Protein AF-A0A929UQF2-F1 (afdb_monomer_lite)

Structure (mmCIF, N/CA/C/O backbone):
data_AF-A0A929UQF2-F1
#
_entry.id   AF-A0A929UQF2-F1
#
loop_
_atom_site.group_PDB
_atom_site.id
_atom_site.type_symbol
_atom_site.label_atom_id
_atom_site.label_alt_id
_atom_site.label_comp_id
_atom_site.label_asym_id
_atom_site.label_entity_id
_atom_site.label_seq_id
_atom_site.pdbx_PDB_ins_code
_atom_site.Cartn_x
_atom_site.Cartn_y
_atom_site.Cartn_z
_atom_site.occupancy
_atom_site.B_iso_or_equiv
_atom_site.auth_seq_id
_atom_site.auth_comp_id
_atom_site.auth_asym_id
_atom_site.auth_atom_id
_atom_site.pdbx_PDB_model_num
ATOM 1 N N . LYS A 1 1 ? -6.963 -4.556 7.353 1.00 75.50 1 LYS A N 1
ATOM 2 C CA . LYS A 1 1 ? -6.131 -3.491 6.758 1.00 75.50 1 LYS A CA 1
ATOM 3 C C . LYS A 1 1 ? -5.639 -4.009 5.422 1.00 75.50 1 LYS A C 1
ATOM 5 O O . LYS A 1 1 ? -5.065 -5.093 5.404 1.00 75.50 1 LYS A O 1
ATOM 10 N N . THR A 1 2 ? -5.956 -3.306 4.347 1.00 81.06 2 THR A N 1
ATOM 11 C CA . THR A 1 2 ? -5.569 -3.670 2.980 1.00 81.06 2 THR A CA 1
ATOM 12 C C . THR A 1 2 ? -4.449 -2.742 2.552 1.00 81.06 2 THR A C 1
ATOM 14 O O . THR A 1 2 ? -4.537 -1.539 2.793 1.00 81.06 2 THR A O 1
ATOM 17 N N . TYR A 1 3 ? -3.398 -3.293 1.961 1.00 83.12 3 TYR A N 1
ATOM 18 C CA . TYR A 1 3 ? -2.275 -2.524 1.451 1.00 83.12 3 TYR A CA 1
ATOM 19 C C . TYR A 1 3 ? -2.289 -2.533 -0.076 1.00 83.12 3 TYR A C 1
ATOM 21 O O . TYR A 1 3 ? -2.444 -3.598 -0.678 1.00 83.12 3 TYR A O 1
ATOM 29 N N . VAL A 1 4 ? -2.151 -1.354 -0.682 1.00 81.38 4 VAL A N 1
ATOM 30 C CA . VAL A 1 4 ? -2.080 -1.176 -2.135 1.00 81.38 4 VAL A CA 1
ATOM 31 C C . VAL A 1 4 ? -0.698 -0.644 -2.506 1.00 81.38 4 VAL A C 1
ATOM 33 O O . VAL A 1 4 ? -0.342 0.468 -2.112 1.00 81.38 4 VAL A O 1
ATOM 36 N N . GLY A 1 5 ? 0.069 -1.442 -3.245 1.00 82.19 5 GLY A N 1
ATOM 37 C CA . GLY A 1 5 ? 1.372 -1.071 -3.791 1.00 82.19 5 GLY A CA 1
ATOM 38 C C . GLY A 1 5 ? 1.242 -0.611 -5.240 1.00 82.19 5 GLY A C 1
ATOM 39 O O . GLY A 1 5 ? 0.749 -1.365 -6.082 1.00 82.19 5 GLY A O 1
ATOM 40 N N . ILE A 1 6 ? 1.682 0.613 -5.520 1.00 83.88 6 ILE A N 1
ATOM 41 C CA . ILE A 1 6 ? 1.675 1.221 -6.859 1.00 83.88 6 ILE A CA 1
ATOM 42 C C . ILE A 1 6 ? 3.097 1.458 -7.360 1.00 83.88 6 ILE A C 1
ATOM 44 O O . ILE A 1 6 ? 3.963 1.910 -6.609 1.00 83.88 6 ILE A O 1
ATOM 48 N N . GLY A 1 7 ? 3.313 1.128 -8.637 1.00 73.94 7 GLY A N 1
ATOM 49 C CA . GLY A 1 7 ? 4.615 1.159 -9.309 1.00 73.94 7 GLY A CA 1
ATOM 50 C C . GLY A 1 7 ? 5.202 2.561 -9.357 1.00 73.94 7 GLY A C 1
ATOM 51 O O . GLY A 1 7 ? 6.362 2.784 -9.000 1.00 73.94 7 GLY A O 1
ATOM 52 N N . ASP A 1 8 ? 4.363 3.508 -9.752 1.00 74.00 8 ASP A N 1
ATOM 53 C CA . ASP A 1 8 ? 4.696 4.916 -9.892 1.00 74.00 8 ASP A CA 1
ATOM 54 C C . ASP A 1 8 ? 3.622 5.794 -9.231 1.00 74.00 8 ASP A C 1
ATOM 56 O O . ASP A 1 8 ? 2.615 5.287 -8.728 1.00 74.00 8 ASP A O 1
ATOM 60 N N . ASN A 1 9 ? 3.845 7.108 -9.182 1.00 72.38 9 ASN A N 1
ATOM 61 C CA . ASN A 1 9 ? 2.956 8.064 -8.516 1.00 72.38 9 ASN A CA 1
ATOM 62 C C . ASN A 1 9 ? 1.635 8.279 -9.283 1.00 72.38 9 ASN A C 1
ATOM 64 O O . ASN A 1 9 ? 1.364 9.338 -9.854 1.00 72.38 9 ASN A O 1
ATOM 68 N N . GLU A 1 10 ? 0.783 7.256 -9.275 1.00 80.06 10 GLU A N 1
ATOM 69 C CA . GLU A 1 10 ? -0.553 7.278 -9.855 1.00 80.06 10 GLU A CA 1
ATOM 70 C C . GLU A 1 10 ? -1.529 8.006 -8.924 1.00 80.06 10 GLU A C 1
ATOM 72 O O . GLU A 1 10 ? -2.244 7.408 -8.113 1.00 80.06 10 GLU A O 1
ATOM 77 N N . GLN A 1 11 ? -1.589 9.331 -9.060 1.00 81.12 11 GLN A N 1
ATOM 78 C CA . GLN A 1 11 ? -2.430 10.191 -8.219 1.00 81.12 11 GLN A CA 1
ATOM 79 C C . GLN A 1 11 ? -3.900 9.752 -8.177 1.00 81.12 11 GLN A C 1
ATOM 81 O O . GLN A 1 11 ? -4.524 9.792 -7.118 1.00 81.12 11 GLN A O 1
ATOM 86 N N . ASN A 1 12 ? -4.451 9.278 -9.297 1.00 84.88 12 ASN A N 1
ATOM 87 C CA . ASN A 1 12 ? -5.839 8.814 -9.366 1.00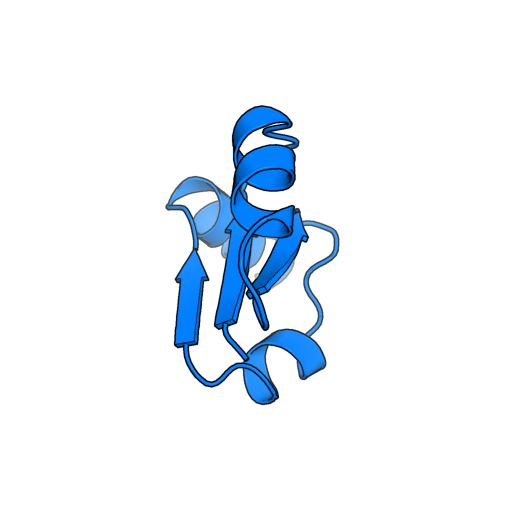 84.88 12 ASN A CA 1
ATOM 88 C C . ASN A 1 12 ? -6.091 7.594 -8.470 1.00 84.88 12 ASN A C 1
ATOM 90 O O . ASN A 1 12 ? -7.125 7.522 -7.801 1.00 84.88 12 ASN A O 1
ATOM 94 N N . VAL A 1 13 ? -5.143 6.656 -8.419 1.00 82.12 13 VAL A N 1
ATOM 95 C CA . VAL A 1 13 ? -5.233 5.457 -7.575 1.00 82.12 13 VAL A CA 1
ATOM 96 C C . VAL A 1 13 ? -5.105 5.843 -6.107 1.00 82.12 13 VAL A C 1
ATOM 98 O O . VAL A 1 13 ? -5.911 5.399 -5.293 1.00 82.12 13 VAL A O 1
ATOM 101 N N . ILE A 1 14 ? -4.174 6.743 -5.776 1.00 82.69 14 ILE A N 1
ATOM 102 C CA . ILE A 1 14 ? -3.993 7.260 -4.410 1.00 82.69 14 ILE A CA 1
ATOM 103 C C . ILE A 1 14 ? -5.266 7.963 -3.923 1.00 82.69 14 ILE A C 1
ATOM 105 O O . ILE A 1 14 ? -5.760 7.677 -2.830 1.00 82.69 14 ILE A O 1
ATOM 109 N N . LEU A 1 15 ? -5.830 8.864 -4.734 1.00 83.56 15 LEU A N 1
ATOM 110 C CA . LEU A 1 15 ? -7.047 9.606 -4.397 1.00 83.56 15 LEU A CA 1
ATOM 111 C C . LEU A 1 15 ? -8.253 8.676 -4.219 1.00 83.56 15 LEU A C 1
ATOM 113 O O . LEU A 1 15 ? -9.022 8.854 -3.273 1.00 83.56 15 LEU A O 1
ATOM 117 N N . SER A 1 16 ? -8.383 7.664 -5.079 1.00 83.25 16 SER A N 1
ATOM 118 C CA . SER A 1 16 ? -9.478 6.689 -5.023 1.00 83.25 16 SER A CA 1
ATOM 119 C C . SER A 1 16 ? -9.353 5.757 -3.818 1.00 83.25 16 SER A C 1
ATOM 121 O O . SER A 1 16 ? -10.321 5.527 -3.096 1.00 83.25 16 SER A O 1
ATOM 123 N N . ALA A 1 17 ? -8.152 5.247 -3.555 1.00 81.75 17 ALA A N 1
ATOM 124 C CA . ALA A 1 17 ? -7.902 4.311 -2.469 1.00 81.75 17 ALA A CA 1
ATOM 125 C C . ALA A 1 17 ? -7.938 4.983 -1.086 1.00 81.75 17 ALA A C 1
ATOM 127 O O . ALA A 1 17 ? -8.349 4.347 -0.116 1.00 81.75 17 ALA A O 1
ATOM 128 N N . ARG A 1 18 ? -7.616 6.283 -0.989 1.00 81.12 18 ARG A N 1
ATOM 129 C CA . ARG A 1 18 ? -7.795 7.080 0.241 1.00 81.12 18 ARG A CA 1
ATOM 130 C C . ARG A 1 18 ? -9.257 7.163 0.689 1.00 81.12 18 ARG A C 1
ATOM 132 O O . ARG A 1 18 ? -9.518 7.370 1.870 1.00 81.12 18 ARG A O 1
ATOM 139 N N . ASN A 1 19 ? -10.206 7.000 -0.231 1.00 83.44 19 ASN A N 1
ATOM 140 C CA . ASN A 1 19 ? -11.634 7.016 0.081 1.00 83.44 19 ASN A CA 1
ATOM 141 C C . ASN A 1 19 ? -12.123 5.717 0.756 1.00 83.44 19 ASN A C 1
ATOM 143 O O . ASN A 1 19 ? -13.257 5.656 1.226 1.00 83.44 19 ASN A O 1
ATOM 147 N N . LEU A 1 20 ? -11.297 4.664 0.802 1.00 81.38 20 LEU A N 1
ATOM 148 C CA . LEU A 1 20 ? -11.688 3.356 1.324 1.00 81.38 20 LEU A CA 1
ATOM 149 C C . LEU A 1 20 ? -11.222 3.162 2.780 1.00 81.38 20 LEU A C 1
ATOM 151 O O . LEU A 1 20 ? -10.027 3.276 3.076 1.00 81.38 20 LEU A O 1
ATOM 155 N N . PRO A 1 21 ? -12.128 2.810 3.712 1.00 80.12 21 PRO A N 1
ATOM 156 C CA . PRO A 1 21 ? -11.771 2.621 5.111 1.00 80.12 21 PRO A CA 1
ATOM 157 C C . PRO A 1 21 ? -10.845 1.412 5.292 1.00 80.12 21 PRO A C 1
ATOM 159 O O . PR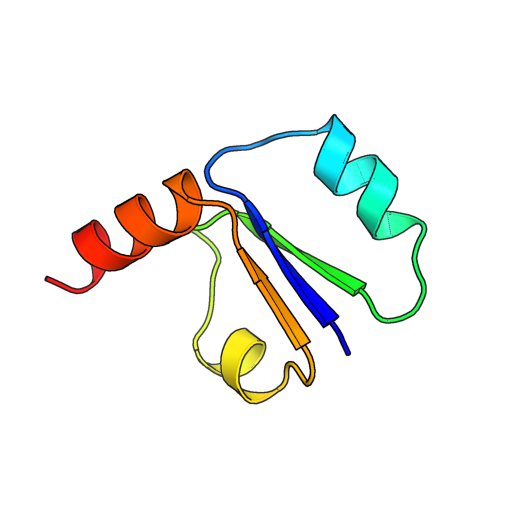O A 1 21 ? -11.144 0.292 4.880 1.00 80.12 21 PRO A O 1
ATOM 162 N N . GLY A 1 22 ? -9.708 1.634 5.956 1.00 81.50 22 GLY A N 1
ATOM 163 C CA . GLY A 1 22 ? -8.737 0.582 6.264 1.00 81.50 22 GLY A CA 1
ATOM 164 C C . GLY A 1 22 ? -7.808 0.199 5.108 1.00 81.50 22 GLY A C 1
ATOM 165 O O . GLY A 1 22 ? -7.115 -0.820 5.228 1.00 81.50 22 GLY A O 1
ATOM 166 N N . VAL A 1 23 ? -7.780 0.995 4.034 1.00 83.50 23 VAL A N 1
ATOM 167 C CA . VAL A 1 23 ? -6.820 0.883 2.930 1.00 83.50 23 VAL A CA 1
ATOM 168 C C . VAL A 1 23 ? -5.633 1.816 3.174 1.00 83.50 23 VAL A C 1
ATOM 170 O O . VAL A 1 23 ? -5.808 2.982 3.520 1.00 83.50 23 VAL A O 1
ATOM 173 N N . LYS A 1 24 ? -4.416 1.297 3.009 1.00 81.81 24 LYS A N 1
ATOM 174 C CA . LYS A 1 24 ? -3.173 2.072 3.014 1.00 81.81 24 LYS A CA 1
ATOM 175 C C . LYS A 1 24 ? -2.506 1.912 1.655 1.00 81.81 24 LYS A C 1
ATOM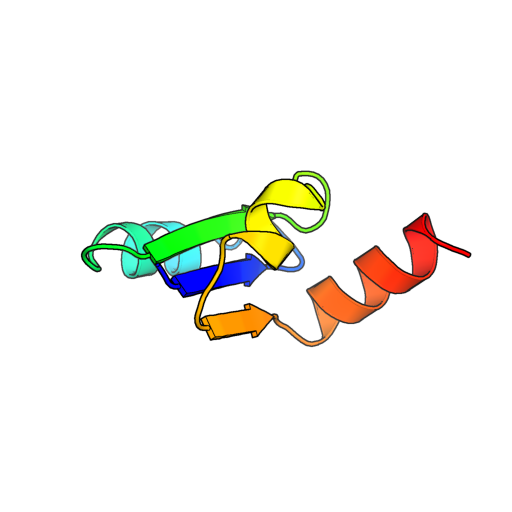 177 O O . LYS A 1 24 ? -2.325 0.789 1.197 1.00 81.81 24 LYS A O 1
ATOM 182 N N . THR A 1 25 ? -2.157 3.021 1.020 1.00 83.31 25 THR A N 1
ATOM 183 C CA . THR A 1 25 ? -1.476 3.032 -0.279 1.00 83.31 25 THR A CA 1
ATOM 184 C C . THR A 1 25 ? -0.074 3.588 -0.122 1.00 83.31 25 THR A C 1
ATOM 186 O O . THR A 1 25 ? 0.073 4.658 0.473 1.00 83.31 25 THR A O 1
ATOM 189 N N . SER A 1 26 ? 0.926 2.924 -0.695 1.00 81.81 26 SER A N 1
ATOM 190 C CA . SER A 1 26 ? 2.248 3.528 -0.876 1.00 81.81 26 SER A CA 1
ATOM 191 C C . SER A 1 26 ? 2.816 3.198 -2.249 1.00 81.81 26 SER A C 1
ATOM 193 O O . SER A 1 26 ? 2.441 2.215 -2.889 1.00 81.81 26 SER A O 1
ATOM 195 N N . VAL A 1 27 ? 3.745 4.043 -2.677 1.00 82.44 27 VAL A N 1
ATOM 196 C CA . VAL A 1 27 ? 4.581 3.804 -3.852 1.00 82.44 27 VAL A CA 1
ATOM 197 C C . VAL A 1 27 ? 5.614 2.727 -3.527 1.00 82.44 27 VAL A C 1
ATOM 199 O O . VAL A 1 27 ? 6.031 2.629 -2.370 1.00 82.44 27 VAL A O 1
ATOM 202 N N . SER A 1 28 ? 6.022 1.944 -4.529 1.00 76.69 28 SER A N 1
ATOM 203 C CA . SER A 1 28 ? 7.021 0.864 -4.407 1.00 76.69 28 SER A CA 1
ATOM 204 C C . SER A 1 28 ? 8.264 1.291 -3.627 1.00 76.69 28 SER A C 1
ATOM 206 O O . SER A 1 28 ? 8.729 0.555 -2.770 1.00 76.69 28 SER A O 1
ATOM 208 N N . ASP A 1 29 ? 8.739 2.518 -3.847 1.00 74.56 29 ASP A N 1
ATOM 209 C CA . ASP A 1 29 ? 9.947 3.063 -3.212 1.00 74.56 29 ASP A CA 1
ATOM 210 C C . ASP A 1 29 ? 9.786 3.308 -1.698 1.00 74.56 29 ASP A C 1
ATOM 212 O O . ASP A 1 29 ? 10.763 3.421 -0.963 1.00 74.56 29 ASP A O 1
ATOM 216 N N . LEU A 1 30 ? 8.544 3.412 -1.216 1.00 75.50 30 LEU A N 1
ATOM 217 C CA . LEU A 1 30 ? 8.184 3.678 0.181 1.00 75.50 30 LEU A CA 1
ATOM 218 C C . LEU A 1 30 ? 7.566 2.448 0.863 1.00 75.50 30 LEU A C 1
ATOM 220 O O . LEU A 1 30 ? 6.965 2.569 1.940 1.00 75.50 30 LEU A O 1
ATOM 224 N N . ILE A 1 31 ? 7.650 1.273 0.234 1.00 79.38 31 ILE A N 1
ATOM 225 C CA . ILE A 1 31 ? 7.154 0.039 0.830 1.00 79.38 31 ILE A CA 1
ATOM 226 C C . ILE A 1 31 ? 8.064 -0.384 1.986 1.00 79.38 31 ILE A C 1
ATOM 228 O O . ILE A 1 31 ? 9.284 -0.428 1.869 1.00 79.38 31 ILE A O 1
ATOM 232 N N . ASN A 1 32 ? 7.457 -0.712 3.125 1.00 77.75 32 ASN A N 1
ATOM 233 C CA . ASN A 1 32 ? 8.165 -1.235 4.288 1.00 77.75 32 ASN A CA 1
ATOM 234 C C . ASN A 1 32 ? 7.688 -2.656 4.583 1.00 77.75 32 ASN A C 1
ATOM 236 O O . ASN A 1 32 ? 6.491 -2.942 4.516 1.00 77.75 32 ASN A O 1
ATOM 240 N N . VAL A 1 33 ? 8.605 -3.525 5.014 1.00 78.81 33 VAL A N 1
ATOM 241 C CA . VAL A 1 33 ? 8.299 -4.924 5.376 1.00 78.81 33 VAL A CA 1
ATOM 242 C C . VAL A 1 33 ? 7.188 -5.008 6.433 1.00 78.81 33 VAL A C 1
ATOM 244 O O . VAL A 1 33 ? 6.310 -5.865 6.358 1.00 78.81 33 VAL A O 1
ATOM 247 N N . TYR A 1 34 ? 7.157 -4.065 7.380 1.00 83.69 34 TYR A N 1
ATOM 248 C CA . TYR A 1 34 ? 6.112 -3.991 8.403 1.00 83.69 34 TYR A CA 1
ATOM 249 C C . TYR A 1 34 ? 4.708 -3.774 7.820 1.00 83.69 34 TYR A C 1
ATOM 251 O O . TYR A 1 34 ? 3.743 -4.367 8.300 1.00 83.69 34 TYR A O 1
ATOM 259 N N . ASP A 1 35 ? 4.579 -2.948 6.780 1.00 79.44 35 ASP A N 1
ATOM 260 C CA . ASP A 1 35 ? 3.284 -2.663 6.159 1.00 79.44 35 ASP A CA 1
ATOM 261 C C . ASP A 1 35 ? 2.744 -3.886 5.409 1.00 79.44 35 ASP A C 1
ATOM 263 O O . ASP A 1 35 ? 1.542 -4.140 5.457 1.00 79.44 35 ASP A O 1
ATOM 267 N N . ILE A 1 36 ? 3.634 -4.680 4.806 1.00 79.56 36 ILE A N 1
ATOM 268 C CA . ILE A 1 36 ? 3.312 -5.959 4.159 1.00 79.56 36 ILE A CA 1
ATOM 269 C C . ILE A 1 36 ? 2.861 -6.982 5.210 1.00 79.56 36 ILE A C 1
ATOM 271 O O . ILE A 1 36 ? 1.804 -7.587 5.060 1.00 79.56 36 ILE A O 1
ATOM 275 N N . MET A 1 37 ? 3.616 -7.148 6.302 1.00 82.62 37 MET A N 1
ATOM 276 C CA . MET A 1 37 ? 3.283 -8.117 7.358 1.00 82.62 37 MET A CA 1
ATOM 277 C C . MET A 1 37 ? 1.995 -7.770 8.117 1.00 82.62 37 MET A C 1
ATOM 279 O O . MET A 1 37 ? 1.272 -8.657 8.563 1.00 82.62 37 MET A O 1
ATOM 283 N N . ASN A 1 38 ? 1.706 -6.480 8.286 1.00 84.25 38 ASN A N 1
ATOM 284 C CA . ASN A 1 38 ? 0.505 -5.994 8.968 1.00 84.25 38 ASN A CA 1
ATOM 285 C C . ASN A 1 38 ? -0.723 -5.936 8.034 1.00 84.25 38 ASN A C 1
ATOM 287 O O . ASN A 1 38 ? -1.853 -5.699 8.482 1.00 84.25 38 ASN A O 1
ATOM 291 N N . ALA A 1 39 ? -0.529 -6.115 6.725 1.00 84.31 39 ALA A N 1
ATOM 292 C CA . ALA A 1 39 ? -1.614 -6.159 5.760 1.00 84.31 39 ALA A 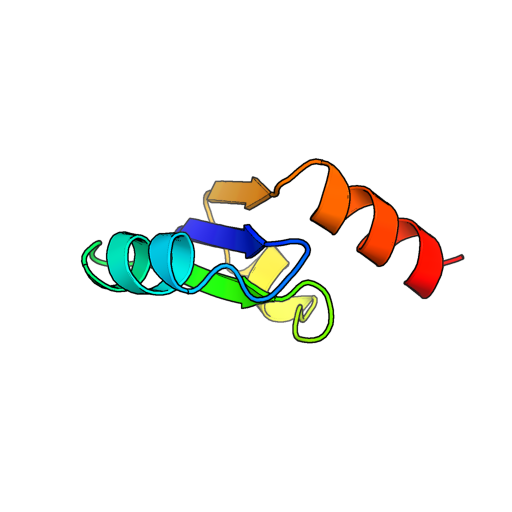CA 1
ATOM 293 C C . ALA A 1 39 ? -2.300 -7.530 5.783 1.00 84.31 39 ALA A C 1
ATOM 295 O O . ALA A 1 39 ? -1.673 -8.577 5.688 1.00 84.31 39 ALA A O 1
ATOM 296 N N . LYS A 1 40 ? -3.634 -7.521 5.856 1.00 84.75 40 LYS A N 1
ATOM 297 C CA . LYS A 1 40 ? -4.454 -8.734 5.705 1.00 84.75 40 LYS A CA 1
ATOM 298 C C . LYS A 1 40 ? -4.662 -9.093 4.231 1.00 84.75 40 LYS A C 1
ATOM 300 O O . LYS A 1 40 ? -4.950 -10.235 3.893 1.00 84.75 40 LYS A O 1
ATOM 305 N N . THR A 1 41 ? -4.576 -8.094 3.361 1.00 82.75 41 THR A N 1
ATOM 306 C CA . THR A 1 41 ? -4.809 -8.224 1.925 1.00 82.75 41 THR A CA 1
ATOM 307 C C . THR A 1 41 ? -3.846 -7.293 1.212 1.00 82.75 41 THR A C 1
ATOM 309 O O . THR A 1 41 ? -3.752 -6.119 1.574 1.00 82.75 41 THR A O 1
ATOM 312 N N . LEU A 1 42 ? -3.133 -7.832 0.229 1.00 84.19 42 LEU A N 1
ATOM 313 C CA . LEU A 1 42 ? -2.094 -7.145 -0.524 1.00 84.19 42 LEU A CA 1
ATOM 314 C C . LEU A 1 42 ? -2.528 -7.062 -1.985 1.00 84.19 42 LEU A C 1
ATOM 316 O O . LEU A 1 42 ? -2.821 -8.082 -2.604 1.00 84.19 42 LEU A O 1
ATOM 320 N N . VAL A 1 43 ? -2.609 -5.842 -2.505 1.00 83.25 43 VAL A N 1
ATOM 321 C CA . VAL A 1 43 ? -2.943 -5.554 -3.902 1.00 83.25 43 VAL A CA 1
ATOM 322 C C . VAL A 1 43 ? -1.771 -4.779 -4.479 1.00 83.25 43 VAL A C 1
ATOM 324 O O . VAL A 1 43 ? -1.496 -3.671 -4.040 1.00 83.25 43 VAL A O 1
ATOM 327 N N . VAL A 1 44 ? -1.040 -5.364 -5.419 1.00 83.81 44 VAL A N 1
ATOM 328 C CA . VAL A 1 44 ? 0.196 -4.772 -5.949 1.00 83.81 44 VAL A CA 1
ATOM 329 C C . VAL A 1 44 ? 0.123 -4.773 -7.468 1.00 83.81 44 VAL A C 1
ATOM 331 O O . VAL A 1 44 ? -0.299 -5.769 -8.058 1.00 83.81 44 VAL A O 1
ATOM 334 N N . THR A 1 45 ? 0.494 -3.663 -8.108 1.00 84.12 45 THR A N 1
ATOM 335 C CA . THR A 1 45 ? 0.570 -3.610 -9.574 1.00 84.12 45 THR A CA 1
ATOM 336 C C . THR A 1 45 ? 1.782 -4.392 -10.078 1.00 84.12 45 THR A C 1
ATOM 338 O O . THR A 1 45 ? 2.782 -4.544 -9.377 1.00 84.12 45 THR A O 1
ATOM 341 N N . LYS A 1 46 ? 1.720 -4.894 -11.317 1.00 82.81 46 LYS A N 1
ATOM 342 C CA . LYS A 1 46 ? 2.824 -5.670 -11.910 1.00 82.81 46 LYS A CA 1
ATOM 343 C C . LYS A 1 46 ? 4.136 -4.874 -11.953 1.00 82.81 46 LYS A C 1
ATOM 345 O O . LYS A 1 46 ? 5.202 -5.433 -11.730 1.00 82.81 46 LYS A O 1
ATOM 350 N N . GLU A 1 47 ? 4.043 -3.571 -12.193 1.00 82.06 47 GLU A N 1
ATOM 351 C CA . GLU A 1 47 ? 5.179 -2.641 -12.188 1.00 82.06 47 GLU A CA 1
ATOM 352 C C . GLU A 1 47 ? 5.775 -2.459 -10.788 1.00 82.06 47 GLU A C 1
ATOM 354 O O . GLU A 1 47 ? 6.993 -2.425 -10.644 1.00 82.06 47 GLU A O 1
ATOM 359 N N . ALA A 1 48 ? 4.934 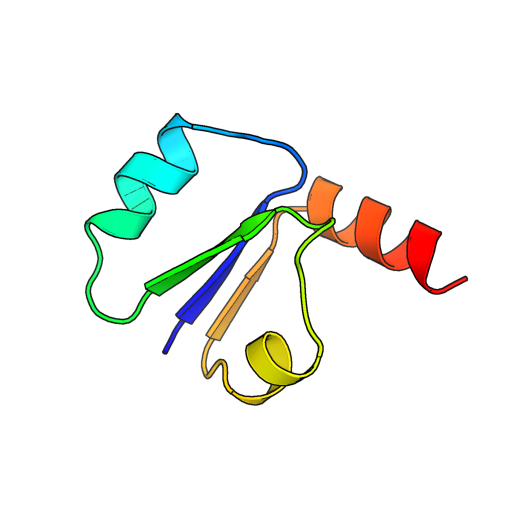-2.392 -9.748 1.00 78.62 48 ALA A N 1
ATOM 360 C CA . ALA A 1 48 ? 5.410 -2.342 -8.369 1.00 78.62 48 ALA A CA 1
ATOM 361 C C . ALA A 1 48 ? 6.155 -3.619 -7.976 1.00 78.62 48 ALA A C 1
ATOM 363 O O . ALA A 1 48 ? 7.179 -3.534 -7.307 1.00 78.62 48 ALA A O 1
ATOM 364 N N . VAL A 1 49 ? 5.683 -4.792 -8.415 1.00 82.19 49 VAL A N 1
ATOM 365 C CA . VAL A 1 49 ? 6.397 -6.058 -8.179 1.00 82.19 49 VAL A CA 1
ATOM 366 C C . VAL A 1 49 ? 7.778 -6.033 -8.833 1.00 82.19 49 VAL A C 1
ATOM 368 O O . VAL A 1 49 ? 8.753 -6.340 -8.159 1.00 82.19 49 VAL A O 1
ATOM 371 N N . ALA A 1 50 ? 7.878 -5.594 -10.092 1.00 83.19 50 ALA A N 1
ATOM 372 C CA . ALA A 1 50 ? 9.160 -5.505 -10.794 1.00 83.19 50 ALA A CA 1
ATOM 373 C C . ALA A 1 50 ? 10.151 -4.562 -10.088 1.00 83.19 50 ALA A C 1
ATOM 375 O O . ALA A 1 50 ? 11.292 -4.943 -9.847 1.00 83.19 50 ALA A O 1
ATOM 376 N N . LYS A 1 51 ? 9.703 -3.368 -9.670 1.00 77.69 51 LYS A N 1
ATOM 377 C CA . LYS A 1 51 ? 10.544 -2.436 -8.897 1.00 77.69 51 LYS A CA 1
ATOM 378 C C . LYS A 1 51 ? 10.995 -3.013 -7.556 1.00 77.69 51 LYS A C 1
ATOM 380 O O . LYS A 1 51 ? 12.120 -2.777 -7.135 1.00 77.69 51 LYS A O 1
ATOM 385 N N . ILE A 1 52 ? 10.122 -3.747 -6.866 1.00 75.62 52 ILE A N 1
ATOM 386 C CA . ILE A 1 52 ? 10.477 -4.404 -5.604 1.00 75.62 52 ILE A CA 1
ATOM 387 C C . ILE A 1 52 ? 11.546 -5.474 -5.862 1.00 75.62 52 ILE A C 1
ATOM 389 O O . ILE A 1 52 ? 12.547 -5.507 -5.156 1.00 75.62 52 ILE A O 1
ATOM 393 N N . GLU A 1 53 ? 11.380 -6.314 -6.885 1.00 75.56 53 GLU A N 1
ATOM 394 C CA . GLU A 1 53 ? 12.365 -7.344 -7.242 1.00 75.56 53 GLU A CA 1
ATOM 395 C C . GLU A 1 53 ? 13.735 -6.753 -7.613 1.00 75.56 53 GLU A C 1
ATOM 397 O O . GLU A 1 53 ? 14.753 -7.318 -7.227 1.00 75.56 53 GLU A O 1
ATOM 402 N N . GLU A 1 54 ? 13.779 -5.595 -8.278 1.00 71.94 54 GLU A N 1
ATOM 403 C CA . GLU A 1 54 ? 15.032 -4.894 -8.607 1.00 71.94 54 GLU A CA 1
ATO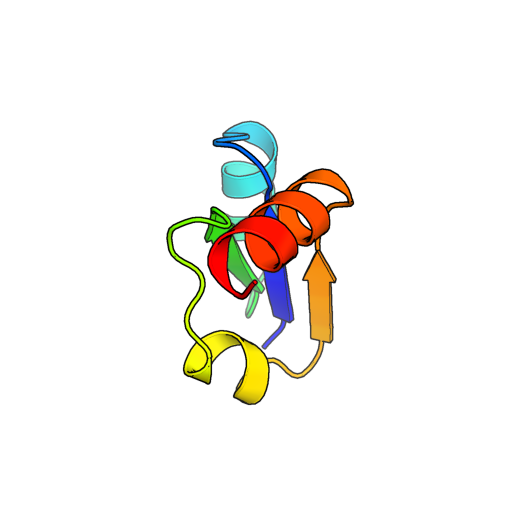M 404 C C . GLU A 1 54 ? 15.771 -4.331 -7.381 1.00 71.94 54 GLU A C 1
ATOM 406 O O . GLU A 1 54 ? 16.995 -4.238 -7.400 1.00 71.94 54 GLU A O 1
ATOM 411 N N . VAL A 1 55 ? 15.058 -3.946 -6.317 1.00 67.25 55 VAL A N 1
ATOM 412 C CA . VAL A 1 55 ? 15.661 -3.361 -5.100 1.00 67.25 55 VAL A CA 1
ATOM 413 C C . VAL A 1 55 ? 16.192 -4.431 -4.137 1.00 67.25 55 VAL A C 1
ATOM 415 O O . VAL A 1 55 ? 17.090 -4.149 -3.343 1.00 67.25 55 VAL A O 1
ATOM 418 N N . PHE A 1 56 ? 15.634 -5.645 -4.175 1.00 60.94 56 PHE A N 1
ATOM 419 C CA . PHE A 1 56 ? 15.989 -6.744 -3.265 1.00 60.94 56 PHE A CA 1
ATOM 420 C C . PHE A 1 56 ? 16.893 -7.828 -3.890 1.00 60.94 56 PHE A C 1
ATOM 422 O O . PHE A 1 56 ? 17.218 -8.794 -3.193 1.00 60.94 56 PHE A O 1
ATOM 429 N N . ILE A 1 57 ? 17.299 -7.678 -5.159 1.00 53.88 57 ILE A N 1
ATOM 430 C CA . ILE A 1 57 ? 18.352 -8.471 -5.832 1.00 53.88 57 ILE A CA 1
ATOM 431 C C . ILE A 1 57 ? 19.715 -7.801 -5.649 1.00 53.88 57 ILE A C 1
ATOM 433 O O . ILE A 1 57 ? 20.681 -8.543 -5.355 1.00 53.88 57 ILE A O 1
#

Foldseek 3Di:
DEEEEELDPPVVCVVVQVVDPPYDYDYLVPDDPVVVVPHPHYHYDPNSVVSNVVVVD

Sequence (57 aa):
KTYVGIGDNEQNVILSARNLPGVKTSVSDLINVYDIMNAKTLVVTKEAVAKIEEVFI

pLDDT: mean 79.62, std 5.7, range [53.88, 84.88]

Radius of gyration: 10.81 Å; chains: 1; bounding box: 30×19×21 Å

Secondary structure (DSSP, 8-state):
-EEEEESS--HHHHHHHTTSTTEEEEEGGG--HHHHHT-SEEEE-HHHHHHHHHHH-